Protein AF-A0A920HR66-F1 (afdb_monomer_lite)

pLDDT: mean 70.74, std 16.61, range [39.81, 91.81]

Radius of gyration: 16.08 Å; chains: 1; bounding box: 38×42×26 Å

Foldseek 3Di:
DDDDDDPPDPDDCPPCVNVQQQPPPFLLNVLVVLVVVVVVCVVVVNDDVVSVVVNVVSVVCVVVVVRRGHPPD

Sequence (73 aa):
MTSYCPFPKGPVPSSPANNNYEPGFASALMLKDLRLSQEAARMTSSSTPLGANATSIYEEIETLGHDGIDFQV

Structure (mmCIF, N/CA/C/O backbone):
data_AF-A0A920HR66-F1
#
_entry.id   AF-A0A920HR66-F1
#
loop_
_atom_site.group_PDB
_atom_site.id
_atom_site.type_symbol
_atom_site.label_atom_id
_atom_site.label_alt_id
_atom_site.label_comp_id
_atom_site.label_asym_id
_atom_site.label_entity_id
_atom_site.label_seq_id
_atom_site.pdbx_PDB_ins_code
_atom_site.Cartn_x
_atom_site.Cartn_y
_atom_site.Cartn_z
_atom_site.occupancy
_atom_site.B_iso_or_equiv
_atom_site.auth_seq_id
_atom_site.auth_comp_id
_atom_site.auth_asym_id
_atom_site.auth_atom_id
_atom_site.pdbx_PDB_model_num
ATOM 1 N N . MET A 1 1 ? -8.517 33.329 -11.521 1.00 39.81 1 MET A N 1
ATOM 2 C CA . MET A 1 1 ? -9.508 33.048 -10.460 1.00 39.81 1 MET A CA 1
ATOM 3 C C . MET A 1 1 ? -10.456 31.982 -11.003 1.00 39.81 1 MET A C 1
ATOM 5 O O . MET A 1 1 ? -11.308 32.311 -11.808 1.00 39.81 1 MET A O 1
ATOM 9 N N . THR A 1 2 ? -10.091 30.697 -10.957 1.00 46.81 2 THR A N 1
ATOM 10 C CA . THR A 1 2 ? -10.415 29.728 -9.882 1.00 46.81 2 THR A CA 1
ATOM 11 C C . THR A 1 2 ? -11.914 29.645 -9.582 1.00 46.81 2 THR A C 1
ATOM 13 O O . THR A 1 2 ? -12.403 30.392 -8.743 1.00 46.81 2 THR A O 1
ATOM 16 N N . SER A 1 3 ? -12.631 28.711 -10.207 1.00 42.22 3 SER A N 1
ATOM 17 C CA . SER A 1 3 ? -13.732 28.039 -9.511 1.00 42.22 3 SER A CA 1
ATOM 18 C C . SER A 1 3 ? -14.021 26.690 -10.158 1.00 42.22 3 SER A C 1
ATOM 20 O O . SER A 1 3 ? -14.337 26.590 -11.341 1.00 42.22 3 SER A O 1
ATOM 22 N N . TYR A 1 4 ? -13.785 25.666 -9.354 1.00 48.75 4 TYR A N 1
ATOM 23 C CA . TYR A 1 4 ? -13.747 24.243 -9.636 1.00 48.75 4 TYR A CA 1
ATOM 24 C C . TYR A 1 4 ? -15.124 23.669 -9.258 1.00 48.75 4 TYR A C 1
ATOM 26 O O . TYR A 1 4 ? -15.585 23.912 -8.149 1.00 48.75 4 TYR A O 1
ATOM 34 N N . CYS A 1 5 ? -15.757 22.943 -10.188 1.00 50.56 5 CYS A N 1
ATOM 35 C CA . CYS A 1 5 ? -16.894 22.016 -10.026 1.00 50.56 5 CYS A CA 1
ATOM 36 C C . CYS A 1 5 ? -18.176 22.479 -9.287 1.00 50.56 5 C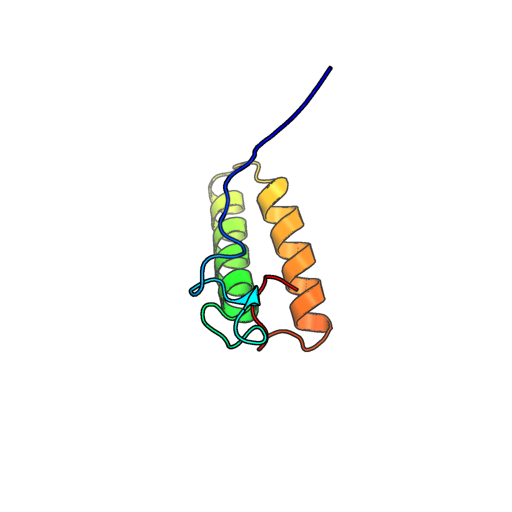YS A C 1
ATOM 38 O O . CYS A 1 5 ? -18.200 22.514 -8.060 1.00 50.56 5 CYS A O 1
ATOM 40 N N . PRO A 1 6 ? -19.328 22.567 -9.986 1.00 54.91 6 PRO A N 1
ATOM 41 C CA . PRO A 1 6 ? -20.634 22.384 -9.369 1.00 54.91 6 PRO A CA 1
ATOM 42 C C . PRO A 1 6 ? -21.283 21.110 -9.931 1.00 54.91 6 PRO A C 1
ATOM 44 O O . PRO A 1 6 ? -22.162 21.182 -10.787 1.00 54.91 6 PRO A O 1
ATOM 47 N N . PHE A 1 7 ? -20.839 19.924 -9.497 1.00 49.47 7 PHE A N 1
ATOM 48 C CA . PHE A 1 7 ? -21.623 18.708 -9.745 1.00 49.47 7 PHE A CA 1
ATOM 49 C C . PHE A 1 7 ? -22.643 18.536 -8.600 1.00 49.47 7 PHE A C 1
ATOM 51 O O . PHE A 1 7 ? -22.234 18.457 -7.443 1.00 49.47 7 PHE A O 1
ATOM 58 N N . PRO A 1 8 ? -23.962 18.517 -8.872 1.00 58.00 8 PRO A N 1
ATOM 59 C CA . PRO A 1 8 ? -24.993 18.816 -7.875 1.00 58.00 8 PRO A CA 1
ATOM 60 C C . PRO A 1 8 ? -25.621 17.569 -7.238 1.00 58.00 8 PRO A C 1
ATOM 62 O O . PRO A 1 8 ? -26.830 17.523 -7.015 1.00 58.00 8 PRO A O 1
ATOM 65 N N . LYS A 1 9 ? -24.842 16.529 -6.955 1.00 48.88 9 LYS A N 1
ATOM 66 C CA . LYS A 1 9 ? -25.317 15.407 -6.141 1.00 48.88 9 LYS A CA 1
ATOM 67 C C . LYS A 1 9 ? -24.191 15.016 -5.213 1.00 48.88 9 LYS A C 1
ATOM 69 O O . LYS A 1 9 ? -23.108 14.692 -5.685 1.00 48.88 9 LYS A O 1
ATOM 74 N N . GLY A 1 10 ? -24.465 15.120 -3.915 1.00 54.16 10 GLY A N 1
ATOM 75 C CA . GLY A 1 10 ? -23.588 14.662 -2.848 1.00 54.16 10 GLY A CA 1
ATOM 76 C C . GLY A 1 10 ? -23.131 13.209 -3.036 1.00 54.16 10 GLY A C 1
ATOM 77 O O . GLY A 1 10 ? -23.485 12.571 -4.032 1.00 54.16 10 GLY A O 1
ATOM 78 N N . PRO A 1 11 ? -22.321 12.696 -2.097 1.00 52.22 11 PRO A N 1
ATOM 79 C CA . PRO A 1 11 ? -21.622 11.424 -2.242 1.00 52.22 11 PRO A CA 1
ATOM 80 C C . PRO A 1 11 ? -22.564 10.348 -2.782 1.00 52.22 11 PRO A C 1
ATOM 82 O O . PRO A 1 11 ? -23.671 10.160 -2.276 1.00 52.22 11 PRO A O 1
ATOM 85 N N . VAL A 1 12 ? -22.137 9.707 -3.870 1.00 52.59 12 VAL A N 1
ATOM 86 C CA . VAL A 1 12 ? -22.897 8.687 -4.599 1.00 52.59 12 VAL A CA 1
ATOM 87 C C . VAL A 1 12 ? -23.445 7.674 -3.580 1.00 52.59 12 VAL A C 1
ATOM 89 O O . VAL A 1 12 ? -22.688 7.256 -2.707 1.00 52.59 12 VAL A O 1
ATOM 92 N N . PRO A 1 13 ? -24.727 7.268 -3.626 1.00 52.41 13 PRO A N 1
ATOM 93 C CA . PRO A 1 13 ? -25.323 6.428 -2.578 1.00 52.41 13 PRO A CA 1
ATOM 94 C C . PRO A 1 13 ? -24.633 5.067 -2.387 1.00 52.41 13 PRO A C 1
ATOM 96 O O . PRO A 1 13 ? -24.802 4.452 -1.345 1.00 52.41 13 PRO A O 1
ATOM 99 N N . SER A 1 14 ? -23.830 4.615 -3.355 1.00 52.91 14 SER A N 1
ATOM 100 C CA . SER A 1 14 ? -23.007 3.403 -3.260 1.00 52.91 14 SER A CA 1
ATOM 101 C C . SER A 1 14 ? -21.611 3.633 -2.667 1.00 52.91 14 SER A C 1
ATOM 103 O O . SER A 1 14 ? -20.798 2.714 -2.676 1.00 52.91 14 SER A O 1
ATOM 105 N N . SER A 1 15 ? -21.280 4.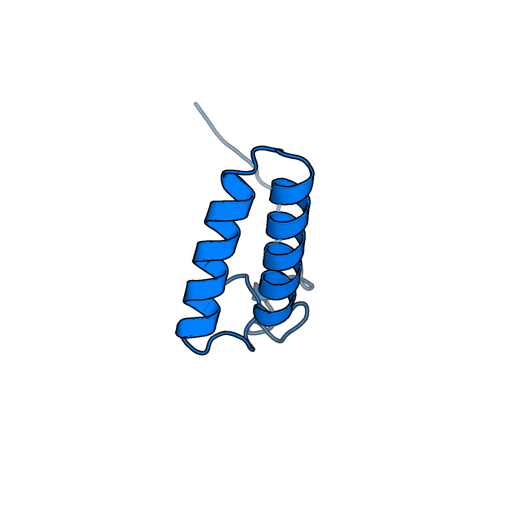857 -2.250 1.00 49.66 15 SER A N 1
ATOM 106 C CA . SER A 1 15 ? -19.990 5.162 -1.633 1.00 49.66 15 SER A CA 1
ATOM 107 C C . SER A 1 15 ? -19.950 4.533 -0.238 1.00 49.66 15 SER A C 1
ATOM 109 O O . SER A 1 15 ? -20.844 4.828 0.555 1.00 49.66 15 SER A O 1
ATOM 111 N N . PRO A 1 16 ? -18.933 3.725 0.100 1.00 51.94 16 PRO A N 1
ATOM 112 C CA . PRO A 1 16 ? -18.775 3.128 1.431 1.00 51.94 16 PRO A CA 1
ATOM 113 C C . PRO A 1 16 ? -18.815 4.142 2.587 1.00 51.94 16 PRO A C 1
ATOM 115 O O . PRO A 1 16 ? -19.381 3.855 3.642 1.00 51.94 16 PRO A O 1
ATOM 118 N N . ALA A 1 17 ? -18.339 5.372 2.350 1.00 54.81 17 ALA A N 1
ATOM 119 C CA . ALA A 1 17 ? -18.494 6.517 3.254 1.00 54.81 17 ALA A CA 1
ATOM 120 C C . ALA A 1 17 ? -19.948 6.799 3.704 1.00 54.81 17 ALA A C 1
ATOM 122 O O . ALA A 1 17 ? -20.165 7.341 4.784 1.00 54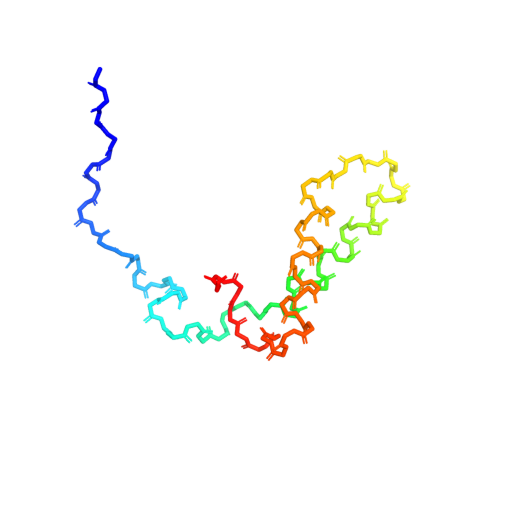.81 17 ALA A O 1
ATOM 123 N N . ASN A 1 18 ? -20.954 6.424 2.905 1.00 51.28 18 ASN A N 1
ATOM 124 C CA . ASN A 1 18 ? -22.375 6.601 3.225 1.00 51.28 18 ASN A CA 1
ATOM 125 C C . ASN A 1 18 ? -22.983 5.418 4.002 1.00 51.28 18 ASN A C 1
ATOM 127 O O . ASN A 1 18 ? -24.148 5.496 4.388 1.00 51.28 18 ASN A O 1
ATOM 131 N N . ASN A 1 19 ? -22.227 4.337 4.223 1.00 54.25 19 ASN A N 1
ATOM 132 C CA . ASN A 1 19 ? -22.702 3.121 4.883 1.00 54.25 19 ASN A CA 1
ATOM 133 C C . ASN A 1 19 ? -21.865 2.760 6.122 1.00 54.25 19 ASN A C 1
ATOM 135 O O . ASN A 1 19 ? -21.525 1.602 6.328 1.00 54.25 19 ASN A O 1
ATOM 139 N N . ASN A 1 20 ? -21.480 3.756 6.929 1.00 57.03 20 ASN A N 1
ATOM 140 C CA . ASN A 1 20 ? -20.663 3.571 8.139 1.00 57.03 20 ASN A CA 1
ATOM 141 C C . ASN A 1 20 ? -19.355 2.783 7.912 1.00 57.03 20 ASN A C 1
ATOM 143 O O . ASN A 1 20 ? -18.900 2.105 8.830 1.00 57.03 20 ASN A O 1
ATOM 147 N N . TYR A 1 21 ? -18.761 2.852 6.713 1.00 53.50 21 TYR A N 1
ATOM 148 C CA . TYR A 1 21 ? -17.590 2.045 6.347 1.00 53.50 21 TYR A CA 1
ATOM 149 C C . TYR A 1 21 ? -17.835 0.527 6.440 1.00 53.50 21 TYR A C 1
ATOM 151 O O . TYR A 1 21 ? -16.888 -0.236 6.643 1.00 53.50 21 TYR A O 1
ATOM 159 N N . GLU A 1 22 ? -19.092 0.076 6.297 1.00 51.72 22 GLU A N 1
ATOM 160 C CA . GLU A 1 22 ? -19.410 -1.349 6.178 1.00 51.72 22 GLU A CA 1
ATOM 161 C C . GLU A 1 22 ? -18.563 -1.978 5.058 1.00 51.72 22 GLU A C 1
ATOM 163 O O . GLU A 1 22 ? -18.399 -1.374 3.989 1.00 51.72 22 GLU A O 1
ATOM 168 N N . PRO A 1 23 ? -18.010 -3.182 5.285 1.00 51.81 23 PRO A N 1
ATOM 169 C CA . PRO A 1 23 ? -16.902 -3.706 4.501 1.00 51.81 23 PRO A CA 1
ATOM 170 C C . PRO A 1 23 ? -17.357 -4.137 3.102 1.00 51.81 23 PRO A C 1
ATOM 172 O O . PRO A 1 23 ? -17.710 -5.290 2.864 1.00 51.81 23 PRO A O 1
ATOM 175 N N . GLY A 1 24 ? -17.314 -3.205 2.149 1.00 53.47 24 GLY A N 1
ATOM 176 C CA . GLY A 1 24 ? -17.293 -3.515 0.719 1.00 53.47 24 GLY A CA 1
ATOM 177 C C . GLY A 1 24 ? -15.895 -3.936 0.254 1.00 53.47 24 GLY A C 1
ATOM 178 O O . GLY A 1 24 ? -15.770 -4.776 -0.638 1.00 53.47 24 GLY A O 1
ATOM 179 N N . PHE A 1 25 ? -14.848 -3.387 0.888 1.00 58.28 25 PHE A N 1
ATOM 180 C CA . PHE A 1 25 ? -13.445 -3.704 0.637 1.00 58.28 25 PHE A CA 1
ATOM 181 C C . PHE A 1 25 ? -12.620 -3.546 1.933 1.00 58.28 25 PHE A C 1
ATOM 183 O O . PHE A 1 25 ? -12.152 -2.463 2.268 1.00 58.28 25 PHE A O 1
ATOM 190 N N . ALA A 1 26 ? -12.461 -4.632 2.697 1.00 67.25 26 ALA A N 1
ATOM 191 C CA . ALA A 1 26 ? -11.753 -4.589 3.980 1.00 67.25 26 ALA A CA 1
ATOM 192 C C . ALA A 1 26 ? -10.305 -4.089 3.819 1.00 67.25 26 ALA A C 1
ATOM 194 O O . ALA A 1 26 ? -9.583 -4.548 2.927 1.00 67.25 26 ALA A O 1
ATOM 195 N N . SER A 1 27 ? -9.855 -3.207 4.716 1.00 69.25 27 SER A N 1
ATOM 196 C CA . SER A 1 27 ? -8.476 -2.696 4.750 1.00 69.25 27 SER A CA 1
ATOM 197 C C . SER A 1 27 ? -7.431 -3.823 4.769 1.00 69.25 27 SER A C 1
ATOM 199 O O . SER A 1 27 ? -6.390 -3.720 4.117 1.00 69.25 27 SER A O 1
ATOM 201 N N . ALA A 1 28 ? -7.754 -4.960 5.396 1.00 71.81 28 ALA A N 1
ATOM 202 C CA . ALA A 1 28 ? -6.941 -6.178 5.358 1.00 71.81 28 ALA A CA 1
ATOM 203 C C . ALA A 1 28 ? -6.734 -6.760 3.940 1.00 71.81 28 ALA A C 1
ATOM 205 O O . ALA A 1 28 ? -5.655 -7.268 3.620 1.00 71.81 28 ALA A O 1
ATOM 206 N N . LEU A 1 29 ? -7.746 -6.691 3.066 1.00 80.31 29 LEU A N 1
ATOM 207 C CA . LEU A 1 29 ? -7.641 -7.163 1.680 1.00 80.31 29 LEU A CA 1
ATOM 208 C C . LEU A 1 29 ? -6.774 -6.221 0.837 1.00 80.31 29 LEU A C 1
ATOM 210 O O . LEU A 1 29 ? -5.937 -6.702 0.074 1.00 80.31 29 LEU A O 1
ATOM 214 N N . MET A 1 30 ? -6.893 -4.902 1.035 1.00 83.25 30 MET A N 1
ATOM 215 C CA . MET A 1 30 ? -6.009 -3.926 0.377 1.00 83.25 30 MET A CA 1
ATOM 216 C C . MET A 1 30 ? -4.555 -4.149 0.781 1.00 83.25 30 MET A C 1
ATOM 218 O O . MET A 1 30 ? -3.669 -4.161 -0.072 1.00 83.25 30 MET A O 1
ATOM 222 N N . LEU A 1 31 ? -4.303 -4.360 2.075 1.00 84.38 31 LEU A N 1
ATOM 223 C CA . LEU A 1 31 ? -2.957 -4.596 2.579 1.00 84.38 31 LEU A CA 1
ATOM 224 C C . LEU A 1 31 ? -2.337 -5.868 1.989 1.00 84.38 31 LEU A C 1
ATOM 226 O O . LEU A 1 31 ? -1.166 -5.872 1.603 1.00 84.38 31 LEU A O 1
ATOM 230 N N . LYS A 1 32 ? -3.120 -6.94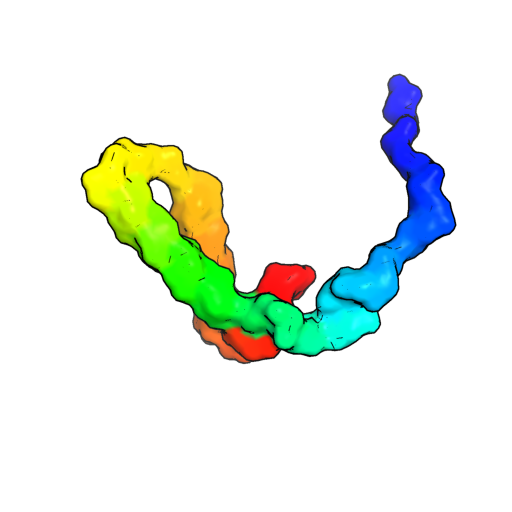4 1.860 1.00 86.56 32 LYS A N 1
ATOM 231 C CA . LYS A 1 32 ? -2.679 -8.169 1.184 1.00 86.56 32 LYS A CA 1
ATOM 232 C C . LYS A 1 32 ? -2.250 -7.891 -0.260 1.00 86.56 32 LYS A C 1
ATOM 234 O O . LYS A 1 32 ? -1.162 -8.311 -0.656 1.00 86.56 32 LYS A O 1
ATOM 239 N N . ASP A 1 33 ? -3.069 -7.182 -1.031 1.00 88.12 33 ASP A N 1
ATOM 240 C CA . ASP A 1 33 ? -2.776 -6.885 -2.437 1.00 88.12 33 ASP A CA 1
ATOM 241 C C . ASP A 1 33 ? -1.580 -5.933 -2.587 1.00 88.12 33 ASP A C 1
ATOM 243 O O . ASP A 1 33 ? -0.755 -6.098 -3.489 1.00 88.12 33 ASP A O 1
ATOM 247 N N . LEU A 1 34 ? -1.413 -4.987 -1.660 1.00 87.69 34 LEU A N 1
ATOM 248 C CA . LEU A 1 34 ? -0.248 -4.105 -1.598 1.00 87.69 34 LEU A CA 1
ATOM 249 C C . LEU A 1 34 ? 1.041 -4.876 -1.294 1.00 87.69 34 LEU A C 1
ATOM 251 O O . LEU A 1 34 ? 2.036 -4.681 -1.992 1.00 87.69 34 LEU A O 1
ATOM 255 N N . ARG A 1 35 ? 1.020 -5.817 -0.342 1.00 89.94 35 ARG A N 1
ATOM 256 C CA . ARG A 1 35 ? 2.163 -6.704 -0.058 1.00 89.94 35 ARG A CA 1
ATOM 257 C C . ARG A 1 35 ? 2.546 -7.537 -1.287 1.00 89.94 35 ARG A C 1
ATOM 259 O O . ARG A 1 35 ? 3.728 -7.614 -1.624 1.00 89.94 35 ARG A O 1
ATOM 266 N N . LEU A 1 36 ? 1.563 -8.095 -2.002 1.00 91.62 36 LEU A N 1
ATOM 267 C CA . LEU A 1 36 ? 1.793 -8.820 -3.262 1.00 91.62 36 LEU A CA 1
ATOM 268 C C . LEU A 1 36 ? 2.373 -7.909 -4.356 1.00 91.62 36 LEU A C 1
ATOM 270 O O . LEU A 1 36 ? 3.305 -8.301 -5.057 1.00 91.62 36 LEU A O 1
ATOM 274 N N . SER A 1 37 ? 1.871 -6.679 -4.471 1.00 88.75 37 SER A N 1
ATOM 275 C CA . SER A 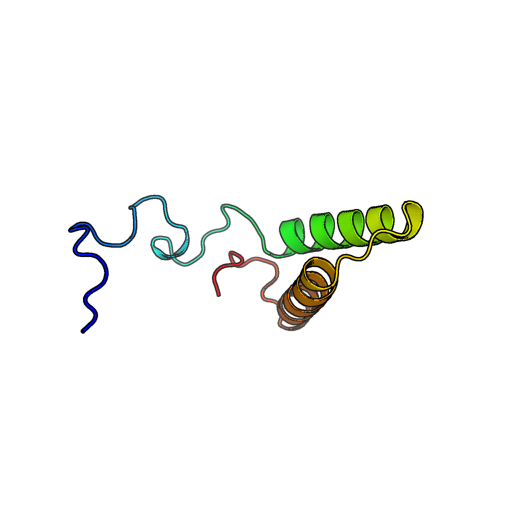1 37 ? 2.376 -5.672 -5.409 1.00 88.75 37 SER A CA 1
ATOM 276 C C . SER A 1 37 ? 3.828 -5.276 -5.109 1.00 88.75 37 SER A C 1
ATOM 278 O O . SER A 1 37 ? 4.649 -5.217 -6.022 1.00 88.75 37 SER A O 1
ATOM 280 N N . GLN A 1 38 ? 4.188 -5.079 -3.835 1.00 91.81 38 GLN A N 1
ATOM 281 C CA . GLN A 1 38 ? 5.567 -4.779 -3.430 1.00 91.81 38 GLN A CA 1
ATOM 282 C C . GLN A 1 38 ? 6.518 -5.966 -3.635 1.00 91.81 38 GLN A C 1
ATOM 284 O O . GLN A 1 38 ? 7.699 -5.768 -3.924 1.00 91.81 38 GLN A O 1
ATOM 289 N N . GLU A 1 39 ? 6.042 -7.204 -3.497 1.00 90.00 39 GLU A N 1
ATOM 290 C CA . GLU A 1 39 ? 6.826 -8.391 -3.858 1.00 90.00 39 GLU A CA 1
ATOM 291 C C . GLU A 1 39 ? 7.089 -8.441 -5.368 1.00 90.00 39 GLU A C 1
ATOM 293 O O . GLU A 1 39 ? 8.239 -8.555 -5.791 1.00 90.00 39 GLU A O 1
ATOM 298 N N . ALA A 1 40 ? 6.055 -8.243 -6.189 1.00 88.81 40 ALA A N 1
ATOM 299 C CA . ALA A 1 40 ? 6.200 -8.200 -7.641 1.00 88.81 40 ALA A CA 1
ATOM 300 C C . ALA A 1 40 ? 7.141 -7.070 -8.094 1.00 88.81 40 ALA A C 1
ATOM 302 O O . ALA A 1 40 ? 8.023 -7.302 -8.917 1.00 88.81 40 ALA A O 1
ATOM 303 N N . ALA A 1 41 ? 7.013 -5.875 -7.510 1.00 88.69 41 ALA A N 1
ATOM 304 C CA . ALA A 1 41 ? 7.881 -4.736 -7.799 1.00 88.69 41 ALA A CA 1
ATOM 305 C C . ALA A 1 41 ? 9.356 -5.026 -7.470 1.00 88.69 41 ALA A C 1
ATOM 307 O O . ALA A 1 41 ? 10.243 -4.641 -8.235 1.00 88.69 41 ALA A O 1
ATOM 308 N N . ARG A 1 42 ? 9.627 -5.756 -6.376 1.00 88.31 42 ARG A N 1
ATOM 309 C CA . ARG A 1 42 ? 10.979 -6.223 -6.029 1.00 88.31 42 ARG A CA 1
ATOM 310 C C . ARG A 1 42 ? 11.512 -7.234 -7.041 1.00 88.31 42 ARG A C 1
ATOM 312 O O . ARG A 1 42 ? 12.665 -7.120 -7.446 1.00 88.31 42 ARG A O 1
ATOM 319 N N . MET A 1 43 ? 10.680 -8.169 -7.499 1.00 88.44 43 MET A N 1
ATOM 320 C CA . MET A 1 43 ? 11.068 -9.151 -8.519 1.00 88.44 43 MET A CA 1
ATOM 321 C C . MET A 1 43 ? 11.373 -8.511 -9.879 1.00 88.44 43 MET A C 1
ATOM 323 O O . MET A 1 43 ? 12.241 -8.994 -10.605 1.00 88.44 43 MET A O 1
ATOM 327 N N . THR A 1 44 ? 10.678 -7.430 -10.236 1.00 88.94 44 THR A N 1
ATOM 328 C CA . THR A 1 44 ? 10.846 -6.736 -11.522 1.00 88.94 44 THR A CA 1
ATOM 329 C C . THR A 1 44 ? 11.756 -5.509 -11.441 1.00 88.94 44 THR A C 1
ATOM 331 O O . THR A 1 44 ? 11.844 -4.763 -12.417 1.00 88.94 44 THR A O 1
ATOM 334 N N . SER A 1 45 ? 12.415 -5.263 -10.299 1.00 85.19 45 SER A N 1
ATOM 335 C CA . SER A 1 45 ? 13.200 -4.044 -10.029 1.00 85.19 45 SER A CA 1
ATOM 336 C C . SER A 1 45 ? 12.450 -2.750 -10.388 1.00 85.19 45 SER A C 1
ATOM 338 O O . SER A 1 45 ? 13.038 -1.769 -10.847 1.00 85.19 45 SER A O 1
ATOM 340 N N . SER A 1 46 ? 11.126 -2.754 -10.229 1.00 83.31 46 SER A N 1
ATOM 341 C CA . SER A 1 46 ? 10.259 -1.630 -10.570 1.00 83.31 46 SER A CA 1
ATOM 342 C C . SER A 1 46 ? 10.128 -0.691 -9.377 1.00 83.31 46 SER A C 1
ATOM 344 O O . SER A 1 46 ? 9.783 -1.107 -8.275 1.00 83.31 46 SER A O 1
ATOM 346 N N . SER A 1 47 ? 10.394 0.598 -9.590 1.00 86.31 47 SER A N 1
ATOM 347 C CA . SER A 1 47 ? 10.271 1.602 -8.532 1.00 86.31 47 SER A CA 1
ATOM 348 C C . SER A 1 47 ? 8.804 1.981 -8.324 1.00 86.31 47 SER A C 1
ATOM 350 O O . SER A 1 47 ? 8.199 2.636 -9.173 1.00 86.31 47 SER A O 1
ATOM 352 N N . THR A 1 48 ? 8.229 1.579 -7.187 1.00 88.38 48 THR A N 1
ATOM 353 C CA . THR A 1 48 ? 6.841 1.890 -6.802 1.00 88.38 48 THR A CA 1
ATOM 354 C C . THR A 1 48 ? 6.780 2.712 -5.508 1.00 88.38 48 THR A C 1
ATOM 356 O O . THR A 1 48 ? 6.247 2.231 -4.509 1.00 88.38 48 THR A O 1
ATOM 359 N N . PRO A 1 49 ? 7.294 3.957 -5.480 1.00 87.12 49 PRO A N 1
ATOM 360 C CA . PRO A 1 49 ? 7.361 4.758 -4.253 1.00 87.12 49 PRO A CA 1
ATOM 361 C C . PRO A 1 49 ? 5.975 5.057 -3.660 1.00 87.12 49 PRO A C 1
ATOM 363 O O . PRO A 1 49 ? 5.808 5.055 -2.444 1.00 87.12 49 PRO A O 1
ATOM 366 N N . LEU A 1 50 ? 4.961 5.248 -4.511 1.00 88.12 50 LEU A N 1
ATOM 367 C CA . LEU A 1 50 ? 3.578 5.436 -4.063 1.00 88.12 50 LEU A CA 1
ATOM 368 C C . LEU A 1 50 ? 2.973 4.148 -3.490 1.00 88.12 50 LEU A C 1
ATOM 370 O O . LEU A 1 50 ? 2.265 4.206 -2.493 1.00 88.12 50 LEU A O 1
ATOM 374 N N . GLY A 1 51 ? 3.280 2.992 -4.088 1.00 87.19 51 GLY A N 1
ATOM 375 C CA . GLY A 1 51 ? 2.824 1.691 -3.592 1.00 87.19 51 GLY A CA 1
ATOM 376 C C . GLY A 1 51 ? 3.469 1.320 -2.258 1.00 87.19 51 GLY A C 1
ATOM 377 O O . GLY A 1 51 ? 2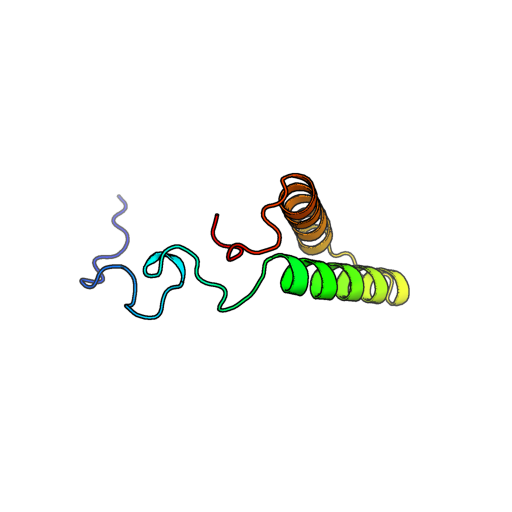.786 0.820 -1.370 1.00 87.19 51 GLY A O 1
ATOM 378 N N . ALA A 1 52 ? 4.754 1.636 -2.086 1.00 88.50 52 ALA A N 1
ATOM 379 C CA . ALA A 1 52 ? 5.463 1.448 -0.825 1.00 88.50 52 ALA A CA 1
ATOM 380 C C . ALA A 1 52 ? 4.850 2.308 0.290 1.00 88.50 52 ALA A C 1
ATOM 382 O O . ALA A 1 52 ? 4.518 1.787 1.349 1.00 88.50 52 ALA A O 1
ATOM 383 N N . ASN A 1 53 ? 4.609 3.597 0.020 1.00 90.12 53 ASN A N 1
ATOM 384 C CA . ASN A 1 53 ? 3.975 4.491 0.989 1.00 90.12 53 ASN A CA 1
ATOM 385 C C . ASN A 1 53 ? 2.540 4.056 1.328 1.00 90.12 53 ASN A C 1
ATOM 387 O O . ASN A 1 53 ? 2.161 4.018 2.493 1.00 90.12 53 ASN A O 1
ATOM 391 N N . ALA A 1 54 ? 1.756 3.660 0.319 1.00 86.75 54 ALA A N 1
ATOM 392 C CA . ALA A 1 54 ? 0.428 3.102 0.545 1.00 86.75 54 ALA A CA 1
ATOM 393 C C . ALA A 1 54 ? 0.503 1.857 1.440 1.00 86.75 54 ALA A C 1
ATOM 395 O O . ALA A 1 54 ? -0.236 1.769 2.409 1.00 86.75 54 ALA A O 1
ATOM 396 N N . THR A 1 55 ? 1.438 0.938 1.178 1.00 88.19 55 THR A N 1
ATOM 397 C CA . THR A 1 55 ? 1.630 -0.260 2.012 1.00 88.19 55 THR A CA 1
ATOM 398 C C . THR A 1 55 ? 1.860 0.118 3.474 1.00 88.19 55 THR A C 1
ATOM 400 O O . THR A 1 55 ? 1.161 -0.404 4.333 1.00 88.19 55 THR A O 1
ATOM 403 N N . SER A 1 56 ? 2.742 1.083 3.756 1.00 87.56 56 SER A N 1
ATOM 404 C CA . SER A 1 56 ? 3.001 1.541 5.128 1.00 87.56 56 SER A CA 1
ATOM 405 C C . SER A 1 56 ? 1.770 2.140 5.816 1.00 87.56 56 SER A C 1
ATOM 407 O O . SER A 1 56 ? 1.535 1.854 6.985 1.00 87.56 56 SER A O 1
ATOM 409 N N . ILE A 1 57 ? 0.951 2.916 5.100 1.00 87.06 57 ILE A N 1
ATOM 410 C CA . ILE A 1 57 ? -0.299 3.474 5.646 1.00 87.06 57 ILE A CA 1
ATOM 411 C C . ILE A 1 57 ? -1.287 2.350 5.994 1.00 87.06 57 ILE A C 1
ATOM 413 O O . ILE A 1 57 ? -1.885 2.356 7.066 1.00 87.06 57 ILE A O 1
ATOM 417 N N . TYR A 1 58 ? -1.439 1.349 5.122 1.00 83.25 58 TYR A N 1
ATOM 418 C CA . TYR A 1 58 ? -2.327 0.213 5.390 1.00 83.25 58 TYR A CA 1
ATOM 419 C C . TYR A 1 58 ? -1.814 -0.696 6.519 1.00 83.25 58 TYR A C 1
ATOM 421 O O . TYR A 1 58 ? -2.624 -1.262 7.251 1.00 83.25 58 TYR A O 1
ATOM 429 N N . GLU A 1 59 ? -0.497 -0.817 6.703 1.00 86.31 59 GLU A N 1
ATOM 430 C CA . GLU A 1 59 ? 0.097 -1.508 7.860 1.00 86.31 59 GLU A CA 1
ATOM 431 C C . GLU A 1 59 ? -0.186 -0.774 9.176 1.00 86.31 59 GLU A C 1
ATOM 433 O O . GLU A 1 59 ? -0.440 -1.409 10.202 1.00 86.31 59 GLU A O 1
ATOM 438 N N . GLU A 1 60 ? -0.195 0.559 9.157 1.00 85.44 60 GLU A N 1
ATOM 439 C CA . GLU A 1 60 ? -0.587 1.368 10.312 1.00 85.44 60 GLU A CA 1
ATOM 440 C C . GLU A 1 60 ? -2.074 1.171 10.650 1.00 85.44 60 GLU A C 1
ATOM 442 O O . GLU A 1 60 ? -2.413 0.950 11.811 1.00 85.44 60 GLU A O 1
ATOM 447 N N . ILE A 1 61 ? -2.953 1.133 9.642 1.00 81.06 61 ILE A N 1
ATOM 448 C CA . ILE A 1 61 ? -4.391 0.851 9.814 1.00 81.06 61 ILE A CA 1
ATOM 449 C C . ILE A 1 61 ? -4.622 -0.559 10.395 1.00 81.06 61 ILE A C 1
ATOM 451 O O . ILE A 1 61 ? -5.432 -0.718 11.311 1.00 81.06 61 ILE A O 1
ATOM 455 N N . GLU A 1 62 ? -3.887 -1.576 9.924 1.00 79.31 62 GLU A N 1
ATOM 456 C CA . GLU A 1 62 ? -3.908 -2.936 10.496 1.00 79.31 62 GLU A CA 1
ATOM 457 C C . GLU A 1 62 ? -3.451 -2.920 11.967 1.00 79.31 62 GLU A C 1
ATOM 459 O O . GLU A 1 62 ? -4.104 -3.506 12.831 1.00 79.31 62 GLU A O 1
ATOM 464 N N . THR A 1 63 ? -2.380 -2.183 12.279 1.00 79.19 63 THR A N 1
ATOM 465 C CA . THR A 1 63 ? -1.839 -2.057 13.645 1.00 79.19 63 THR A CA 1
ATOM 466 C C . THR A 1 63 ? -2.818 -1.373 14.605 1.00 79.19 63 THR A C 1
ATOM 468 O O . THR A 1 63 ? -2.876 -1.725 15.784 1.00 79.19 63 THR A O 1
ATOM 471 N N . LEU A 1 64 ? -3.615 -0.422 14.115 1.00 81.19 64 LEU A N 1
ATOM 472 C CA . LEU A 1 64 ? -4.647 0.271 14.890 1.00 81.19 64 LEU A CA 1
ATOM 473 C C . LEU A 1 64 ? -5.908 -0.584 15.132 1.00 81.19 64 LEU A C 1
ATOM 475 O O . LEU A 1 64 ? -6.821 -0.128 15.818 1.00 81.19 64 LEU A O 1
ATOM 479 N N . GLY A 1 65 ? -5.969 -1.821 14.616 1.00 73.75 65 GLY A N 1
ATOM 480 C CA . GLY A 1 65 ? -7.135 -2.705 14.757 1.00 73.75 65 GLY A CA 1
ATOM 481 C C . GLY A 1 65 ? -8.333 -2.257 13.917 1.00 73.75 65 GLY A C 1
ATOM 482 O O . GLY A 1 65 ? -9.481 -2.542 14.249 1.00 73.75 65 GLY A O 1
ATOM 483 N N . HIS A 1 66 ? -8.061 -1.499 12.854 1.00 69.31 66 HIS A N 1
ATOM 484 C CA . HIS A 1 66 ? -9.029 -0.986 11.886 1.00 69.31 66 HIS A CA 1
ATOM 485 C C . HIS A 1 66 ? -9.028 -1.839 10.597 1.00 69.31 66 HIS A C 1
ATOM 487 O O . HIS A 1 66 ? -9.409 -1.400 9.515 1.00 69.31 66 HIS A O 1
ATOM 493 N N . ASP A 1 67 ? -8.604 -3.094 10.697 1.00 61.66 67 ASP A N 1
ATOM 494 C CA . ASP A 1 67 ? -8.506 -4.061 9.603 1.00 61.66 67 ASP A CA 1
ATOM 495 C C . ASP A 1 67 ? -9.878 -4.459 9.022 1.00 61.66 67 ASP A C 1
ATOM 497 O O . ASP A 1 67 ? -9.982 -4.780 7.832 1.00 61.66 67 ASP A O 1
ATOM 501 N N . GLY A 1 68 ? -10.925 -4.391 9.852 1.00 59.91 68 GLY A N 1
ATOM 502 C CA . GLY A 1 68 ? -12.317 -4.677 9.494 1.00 59.91 68 GLY A CA 1
ATOM 503 C C . GLY A 1 68 ? -13.151 -3.481 9.015 1.00 59.91 68 GLY A C 1
ATOM 504 O O . GLY A 1 68 ? -14.293 -3.693 8.609 1.00 59.91 68 GLY A O 1
ATOM 505 N N . ILE A 1 69 ? -12.617 -2.254 9.052 1.00 61.69 69 ILE A N 1
ATOM 506 C CA . ILE A 1 69 ? -13.301 -1.062 8.523 1.00 61.69 69 ILE A CA 1
ATOM 507 C C . ILE A 1 69 ? -12.817 -0.755 7.101 1.00 61.69 69 ILE A C 1
ATOM 509 O O . ILE A 1 69 ? -11.682 -1.076 6.730 1.00 61.69 69 ILE A O 1
ATOM 513 N N . ASP A 1 70 ? -13.707 -0.203 6.274 1.00 56.94 70 ASP A N 1
ATOM 514 C CA . ASP A 1 70 ? -13.380 0.184 4.899 1.00 56.94 70 ASP A CA 1
ATOM 515 C C . ASP A 1 70 ? -12.204 1.174 4.866 1.00 56.94 70 ASP A C 1
ATOM 517 O O . ASP A 1 70 ? -12.038 2.001 5.757 1.00 56.94 70 ASP A O 1
ATOM 521 N N . PHE A 1 71 ? -11.385 1.100 3.821 1.00 57.97 71 PHE A N 1
ATOM 522 C CA . PHE A 1 71 ? -10.114 1.826 3.701 1.00 57.97 71 PHE A CA 1
ATOM 523 C C . PHE A 1 71 ? -10.225 3.359 3.597 1.00 57.97 71 PHE A C 1
ATOM 525 O O . PHE A 1 71 ? -9.213 4.048 3.484 1.00 57.97 71 PHE A O 1
ATOM 532 N N . GLN A 1 72 ? -11.446 3.894 3.558 1.00 57.47 72 GLN A N 1
ATOM 533 C CA . GLN A 1 72 ? -11.747 5.318 3.375 1.00 57.47 72 GLN A CA 1
ATOM 534 C C . GLN A 1 72 ? -11.643 6.150 4.667 1.00 57.47 72 GLN A C 1
ATOM 536 O O . GLN A 1 72 ? -12.105 7.292 4.671 1.00 57.47 72 GLN A O 1
ATOM 541 N N . VAL A 1 73 ? -11.098 5.580 5.745 1.00 50.47 73 VAL A N 1
ATOM 542 C CA . VAL A 1 73 ? -10.992 6.207 7.077 1.00 50.47 73 VAL A CA 1
ATOM 543 C C . VAL A 1 73 ? -9.895 7.266 7.114 1.00 50.47 73 VAL A C 1
ATOM 545 O O . VAL A 1 73 ? -8.805 7.017 6.553 1.00 50.47 73 VAL A O 1
#

Secondary structure (DSSP, 8-state):
--------S-S-TT-GGGTTT-SSSBHHHHHHHHHHHHHHHHHTT---HHHHHHHHHHHHHHHTT-TTSBTT-